Protein AF-F0RML6-F1 (afdb_monomer_lite)

pLDDT: mean 73.81, std 16.09, range [43.78, 98.12]

Organism: Deinococcus proteolyticus (strain ATCC 35074 / DSM 20540 / JCM 6276 / NBRC 101906 / NCIMB 13154 / VKM Ac-1939 / CCM 2703 / MRP) (NCBI:txid693977)

Secondary structure (DSSP, 8-state):
-------------------THHHHHHHHHHHHHT------HHHHHHHHHHHHHHHHHHHHHHHHHHHHHHHHHHHHHHHHHHHHHHHHHHHHHHHHHHHHHHHHT-HHHHHHHHHHTTPPPTTTS----------PPPPPPPPPPP--------SS---S-----------

Foldseek 3Di:
DDDDDDDDDDPPPPPPPPDPVVVVVVVVVVVVVPPPDDPDPVVVVVVVVVVVVVVVVVVVVVVVVVVVVVVVVVVVVVVVVVVVVVVVVVVVVVVVVVVVCCVCPPPVNVVVVCVVVVHDDPVPPDPPPPPPPDPDDPDPPDDDDPDPDDDDPDPDDDDPPDPDDDDDDDD

Radius of gyration: 54.85 Å; chains: 1; bounding box: 147×62×124 Å

Sequence (171 aa):
MTALPGQGQVAEEGRRVQSPAAQTMTATQAMMAAQPAARPRWADDVLWRRRALRLLGVWALLSVVLVGLRVSTAAIRPELRDAQTTQAELVKQRDALSLEVQSLGSANRISAWAEEAGMLRFADSLKRSAELSGVEAPTPPAPPPPLKLRWQWGPGPATPEDSSPEKLVSP

Structure (mmCIF, N/CA/C/O backbone):
data_AF-F0RML6-F1
#
_entry.id   AF-F0RML6-F1
#
loop_
_atom_site.group_PDB
_atom_site.id
_atom_site.type_symbol
_atom_site.label_atom_id
_atom_site.label_alt_id
_atom_site.label_comp_id
_atom_site.label_asym_id
_atom_site.label_entity_id
_atom_site.label_seq_id
_atom_site.pdbx_PDB_ins_code
_atom_site.Cartn_x
_atom_site.Cartn_y
_atom_site.Cartn_z
_atom_site.occupancy
_atom_site.B_iso_or_equiv
_atom_site.auth_seq_id
_atom_site.auth_comp_id
_atom_site.auth_asym_id
_atom_site.auth_atom_id
_atom_site.pdbx_PDB_model_num
ATOM 1 N N . MET A 1 1 ? 116.025 15.502 -48.846 1.00 43.78 1 MET A N 1
ATOM 2 C CA . MET A 1 1 ? 115.258 15.324 -50.097 1.00 43.78 1 MET A CA 1
ATOM 3 C C . MET A 1 1 ? 113.811 15.665 -49.760 1.00 43.78 1 MET A C 1
ATOM 5 O O . MET A 1 1 ? 113.081 14.790 -49.338 1.00 43.78 1 MET A O 1
ATOM 9 N N . THR A 1 2 ? 113.418 16.923 -49.567 1.00 46.38 2 THR A N 1
ATOM 10 C CA . THR A 1 2 ? 113.357 18.063 -50.504 1.00 46.38 2 THR A CA 1
ATOM 11 C C . THR A 1 2 ? 112.424 17.804 -51.688 1.00 46.38 2 THR A C 1
ATOM 13 O O . THR A 1 2 ? 112.872 17.289 -52.704 1.00 46.38 2 THR A O 1
ATOM 16 N N . ALA A 1 3 ? 111.157 18.206 -51.548 1.00 47.22 3 ALA A N 1
ATOM 17 C CA . ALA A 1 3 ? 110.321 18.747 -52.622 1.00 47.22 3 ALA A CA 1
ATOM 18 C C . ALA A 1 3 ? 109.172 19.577 -52.006 1.00 47.22 3 ALA A C 1
ATOM 20 O O . ALA A 1 3 ? 108.527 19.156 -51.050 1.00 47.22 3 ALA A O 1
ATOM 21 N N . LEU A 1 4 ? 109.019 20.790 -52.536 1.00 53.31 4 LEU A N 1
ATOM 22 C CA . LEU A 1 4 ? 108.129 21.903 -52.169 1.00 53.31 4 LEU A CA 1
ATOM 23 C C . LEU A 1 4 ? 106.784 21.817 -52.972 1.00 53.31 4 LEU A C 1
ATOM 25 O O . LEU A 1 4 ? 106.586 20.826 -53.671 1.00 53.31 4 LEU A O 1
ATOM 29 N N . PRO A 1 5 ? 105.837 22.780 -52.856 1.00 61.28 5 PRO A N 1
ATOM 30 C CA . PRO A 1 5 ? 104.399 22.548 -52.683 1.00 61.28 5 PRO A CA 1
ATOM 31 C C . PRO A 1 5 ? 103.542 22.771 -53.945 1.00 61.28 5 PRO A C 1
ATOM 33 O O . PRO A 1 5 ? 103.946 23.457 -54.882 1.00 61.28 5 PRO A O 1
ATOM 36 N N . GLY A 1 6 ? 102.310 22.248 -53.916 1.00 52.16 6 GLY A N 1
ATOM 37 C CA . GLY A 1 6 ? 101.269 22.450 -54.929 1.00 52.16 6 GLY A CA 1
ATOM 38 C C . GLY A 1 6 ? 100.056 23.191 -54.360 1.00 52.16 6 GLY A C 1
ATOM 39 O O . GLY A 1 6 ? 99.438 22.739 -53.403 1.00 52.16 6 GLY A O 1
ATOM 40 N N . GLN A 1 7 ? 99.764 24.343 -54.957 1.00 50.53 7 GLN A N 1
ATOM 41 C CA . GLN A 1 7 ? 98.671 25.274 -54.680 1.00 50.53 7 GLN A CA 1
ATOM 42 C C . GLN A 1 7 ? 97.253 24.664 -54.669 1.00 50.53 7 GLN A C 1
ATOM 44 O O . GLN A 1 7 ? 96.890 23.885 -55.541 1.00 50.53 7 GLN A O 1
ATOM 49 N N . GLY A 1 8 ? 96.440 25.151 -53.725 1.00 56.03 8 GLY A N 1
ATOM 50 C CA . GLY A 1 8 ? 95.184 25.872 -53.973 1.00 56.03 8 GLY A CA 1
ATOM 51 C C . GLY A 1 8 ? 94.138 25.261 -54.907 1.00 56.03 8 GLY A C 1
ATOM 52 O O . GLY A 1 8 ? 94.232 25.416 -56.118 1.00 56.03 8 GLY A O 1
ATOM 53 N N . GLN A 1 9 ? 93.030 24.782 -54.334 1.00 55.97 9 GLN A N 1
ATOM 54 C CA . GLN A 1 9 ? 91.721 24.978 -54.956 1.00 55.97 9 GLN A CA 1
ATOM 55 C C . GLN A 1 9 ? 90.685 25.434 -53.932 1.00 55.97 9 GLN A C 1
ATOM 57 O O . GLN A 1 9 ? 90.472 24.839 -52.878 1.00 55.97 9 GLN A O 1
ATOM 62 N N . VAL A 1 10 ? 90.110 26.571 -54.294 1.00 55.50 10 VAL A N 1
ATOM 63 C CA . VAL A 1 10 ? 89.060 27.330 -53.641 1.00 55.50 10 VAL A CA 1
ATOM 64 C C . VAL A 1 10 ? 87.777 26.505 -53.683 1.00 55.50 10 VAL A C 1
ATOM 66 O O . VAL A 1 10 ? 87.367 26.040 -54.743 1.00 55.50 10 VAL A O 1
ATOM 69 N N . ALA A 1 11 ? 87.157 26.320 -52.521 1.00 54.47 11 ALA A N 1
ATOM 70 C CA . ALA A 1 11 ? 85.822 25.759 -52.406 1.00 54.47 11 ALA A CA 1
ATOM 71 C C . ALA A 1 11 ? 84.818 26.751 -53.016 1.00 54.47 11 ALA A C 1
ATOM 73 O O . ALA A 1 11 ? 84.406 27.710 -52.366 1.00 54.47 11 ALA A O 1
ATOM 74 N N . GLU A 1 12 ? 84.461 26.551 -54.287 1.00 56.62 12 GLU A N 1
ATOM 75 C CA . GLU A 1 12 ? 83.338 27.251 -54.904 1.00 56.62 12 GLU A CA 1
ATOM 76 C C . GLU A 1 12 ? 82.023 26.696 -54.359 1.00 56.62 12 GLU A C 1
ATOM 78 O O . GLU A 1 12 ? 81.492 25.658 -54.760 1.00 56.62 12 GLU A O 1
ATOM 83 N N . GLU A 1 13 ? 81.503 27.453 -53.405 1.00 54.12 13 GLU A N 1
ATOM 84 C CA . GLU A 1 13 ? 80.161 27.394 -52.864 1.00 54.12 13 GLU A CA 1
ATOM 85 C C . GLU A 1 13 ? 79.148 27.805 -53.946 1.00 54.12 13 GLU A C 1
ATOM 87 O O . GLU A 1 13 ? 78.667 28.935 -54.026 1.00 54.12 13 GLU A O 1
ATOM 92 N N . GLY A 1 14 ? 78.829 26.854 -54.825 1.00 55.69 14 GLY A N 1
ATOM 93 C CA . GLY A 1 14 ? 77.777 26.961 -55.831 1.00 55.69 14 GLY A CA 1
ATOM 94 C C . GLY A 1 14 ? 76.389 26.926 -55.194 1.00 55.69 14 GLY A C 1
ATOM 95 O O . GLY A 1 14 ? 75.679 25.921 -55.269 1.00 55.69 14 GLY A O 1
ATOM 96 N N . ARG A 1 15 ? 75.997 28.044 -54.573 1.00 56.84 15 ARG A N 1
ATOM 97 C CA . ARG A 1 15 ? 74.636 28.383 -54.136 1.00 56.84 15 ARG A CA 1
ATOM 98 C C . ARG A 1 15 ? 73.688 28.288 -55.339 1.00 56.84 15 ARG A C 1
ATOM 100 O O . ARG A 1 15 ? 73.447 29.265 -56.043 1.00 56.84 15 ARG A O 1
ATOM 107 N N . ARG A 1 16 ? 73.142 27.093 -55.589 1.00 57.03 16 ARG A N 1
ATOM 108 C CA . ARG A 1 16 ? 72.041 26.897 -56.537 1.00 57.03 16 ARG A CA 1
ATOM 109 C C . ARG A 1 16 ? 70.844 27.685 -56.022 1.00 57.03 16 ARG A C 1
ATOM 111 O O . ARG A 1 16 ? 70.221 27.310 -55.031 1.00 57.03 16 ARG A O 1
ATOM 118 N N . VAL A 1 17 ? 70.550 28.789 -56.698 1.00 59.75 17 VAL A N 1
ATOM 119 C CA . VAL A 1 17 ? 69.314 29.553 -56.559 1.00 59.75 17 VAL A CA 1
ATOM 120 C C . VAL A 1 17 ? 68.165 28.598 -56.885 1.00 59.75 17 VAL A C 1
ATOM 122 O O . VAL A 1 17 ? 67.888 28.311 -58.046 1.00 59.75 17 VAL A O 1
ATOM 125 N N . GLN A 1 18 ? 67.545 28.031 -55.850 1.00 57.78 18 GLN A N 1
ATOM 126 C CA . GLN A 1 18 ? 66.312 27.271 -55.994 1.00 57.78 18 GLN A CA 1
ATOM 127 C C . GLN A 1 18 ? 65.231 28.250 -56.455 1.00 57.78 18 GLN A C 1
ATOM 129 O O . GLN A 1 18 ? 64.797 29.113 -55.695 1.00 57.78 18 GLN A O 1
ATOM 134 N N . SER A 1 19 ? 64.831 28.156 -57.722 1.00 56.47 19 SER A N 1
ATOM 135 C CA . SER A 1 19 ? 63.744 28.961 -58.270 1.00 56.47 19 SER A CA 1
ATOM 136 C C . SER A 1 19 ? 62.430 28.663 -57.525 1.00 56.47 19 SER A C 1
ATOM 138 O O . SER A 1 19 ? 61.999 27.507 -57.503 1.00 56.47 19 SER A O 1
ATOM 140 N N . PRO A 1 20 ? 61.733 29.675 -56.972 1.00 58.66 20 PRO A N 1
ATOM 141 C CA . PRO A 1 20 ? 60.481 29.483 -56.229 1.00 58.66 20 PRO A CA 1
ATOM 142 C C . PRO A 1 20 ? 59.304 29.005 -57.102 1.00 58.66 20 PRO A C 1
ATOM 144 O O . PRO A 1 20 ? 58.296 28.542 -56.577 1.00 58.66 20 PRO A O 1
ATOM 147 N N . ALA A 1 21 ? 59.426 29.054 -58.434 1.00 56.34 21 ALA A N 1
ATOM 148 C CA . ALA A 1 21 ? 58.374 28.636 -59.364 1.00 56.34 21 ALA A CA 1
ATOM 149 C C . ALA A 1 21 ? 58.183 27.107 -59.456 1.00 56.34 21 ALA A C 1
ATOM 151 O O . ALA A 1 21 ? 57.103 26.650 -59.817 1.00 56.34 21 ALA A O 1
ATOM 152 N N . ALA A 1 22 ? 59.196 26.303 -59.106 1.00 55.59 22 ALA A N 1
ATOM 153 C CA . ALA A 1 22 ? 59.087 24.840 -59.145 1.00 55.59 22 ALA A CA 1
ATOM 154 C C . ALA A 1 22 ? 58.447 24.242 -57.874 1.00 55.59 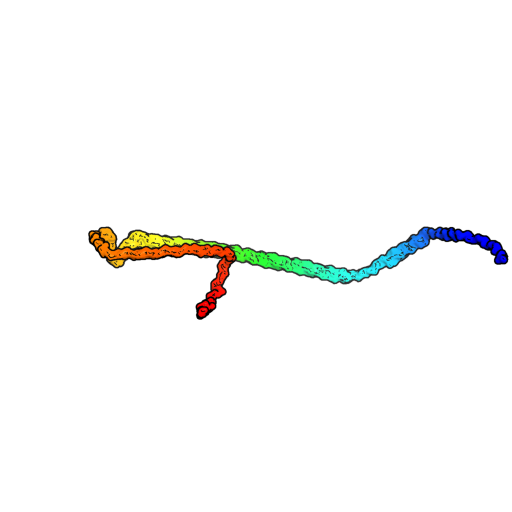22 ALA A C 1
ATOM 156 O O . ALA A 1 22 ? 58.001 23.097 -57.891 1.00 55.59 22 ALA A O 1
ATOM 157 N N . GLN A 1 23 ? 58.376 25.008 -56.778 1.00 56.91 23 GLN A N 1
ATOM 158 C CA . GLN A 1 23 ? 57.827 24.541 -55.496 1.00 56.91 23 GLN A CA 1
ATOM 159 C C . GLN A 1 23 ? 56.306 24.733 -55.385 1.00 56.91 23 GLN A C 1
ATOM 161 O O . GLN A 1 23 ? 55.636 23.994 -54.667 1.00 56.91 23 GLN A O 1
ATOM 166 N N . THR A 1 24 ? 55.720 25.680 -56.123 1.00 58.41 24 THR A N 1
ATOM 167 C CA . THR A 1 24 ? 54.265 25.912 -56.090 1.00 58.41 24 THR A CA 1
ATOM 168 C C . THR A 1 24 ? 53.483 24.833 -56.842 1.00 58.41 24 THR A C 1
ATOM 170 O O . THR A 1 24 ? 52.379 24.471 -56.428 1.00 58.41 24 THR A O 1
ATOM 173 N N . MET A 1 25 ? 54.056 24.249 -57.901 1.00 60.03 25 MET A N 1
ATOM 174 C CA . MET A 1 25 ? 53.405 23.157 -58.632 1.00 60.03 25 MET A CA 1
ATOM 175 C C . MET A 1 25 ? 53.387 21.845 -57.841 1.00 60.03 25 MET A C 1
ATOM 177 O O . MET A 1 25 ? 52.357 21.175 -57.813 1.00 60.03 25 MET A O 1
ATOM 181 N N . THR A 1 26 ? 54.458 21.507 -57.120 1.00 62.53 26 THR A N 1
ATOM 182 C CA . THR A 1 26 ? 54.502 20.286 -56.296 1.00 62.53 26 THR A CA 1
ATOM 183 C C . THR A 1 26 ? 53.632 20.388 -55.045 1.00 62.53 26 THR A C 1
ATOM 185 O O . THR A 1 26 ? 52.998 19.401 -54.682 1.00 62.53 26 THR A O 1
ATOM 188 N N . ALA A 1 27 ? 53.510 21.569 -54.428 1.00 62.69 27 ALA A N 1
ATOM 189 C CA . ALA A 1 27 ? 52.603 21.776 -53.295 1.00 62.69 27 ALA A CA 1
ATOM 190 C C . ALA A 1 27 ? 51.125 21.628 -53.701 1.00 62.69 27 ALA A C 1
ATOM 192 O O . ALA A 1 27 ? 50.347 20.972 -53.009 1.00 62.69 27 ALA A O 1
ATOM 193 N N . THR A 1 28 ? 50.749 22.165 -54.865 1.00 63.16 28 THR A N 1
ATOM 194 C CA . THR A 1 28 ? 49.381 22.033 -55.393 1.00 63.16 28 THR A CA 1
ATOM 195 C C . THR A 1 28 ? 49.086 20.587 -55.808 1.00 63.16 28 THR A C 1
ATOM 197 O O . THR A 1 28 ? 48.006 20.062 -55.538 1.00 63.16 28 THR A O 1
ATOM 200 N N . GLN A 1 29 ? 50.071 19.897 -56.390 1.00 67.25 29 GLN A N 1
ATOM 201 C CA . GLN A 1 29 ? 49.947 18.497 -56.796 1.00 67.25 29 GLN A CA 1
ATOM 202 C C . GLN A 1 29 ? 49.896 17.536 -55.596 1.00 67.25 29 GLN A C 1
ATOM 204 O O . GLN A 1 29 ? 49.109 16.591 -55.607 1.00 67.25 29 GLN A O 1
ATOM 209 N N . ALA A 1 30 ? 50.650 17.806 -54.526 1.00 62.44 30 ALA A N 1
ATOM 210 C CA . ALA A 1 30 ? 50.564 17.062 -53.269 1.00 62.44 30 ALA A CA 1
ATOM 211 C C . ALA A 1 30 ? 49.219 17.290 -52.555 1.00 62.44 30 ALA A C 1
ATOM 213 O O . ALA A 1 30 ? 48.657 16.355 -51.987 1.00 62.44 30 ALA A O 1
ATOM 214 N N . MET A 1 31 ? 48.657 18.501 -52.639 1.00 62.47 31 MET A N 1
ATOM 215 C CA . MET A 1 31 ? 47.342 18.821 -52.075 1.00 62.47 31 MET A CA 1
ATOM 216 C C . MET A 1 31 ? 46.186 18.162 -52.852 1.00 62.47 31 MET A C 1
ATOM 218 O O . MET A 1 31 ? 45.205 17.754 -52.234 1.00 62.47 31 MET A O 1
ATOM 222 N N . MET A 1 32 ? 46.308 17.976 -54.174 1.00 61.09 32 MET A N 1
ATOM 223 C CA . MET A 1 32 ? 45.350 17.175 -54.958 1.00 61.09 32 MET A CA 1
ATOM 224 C C . MET A 1 32 ? 45.527 15.661 -54.758 1.00 61.09 32 MET A C 1
ATOM 226 O O . MET A 1 32 ? 44.543 14.928 -54.779 1.00 61.09 32 MET A O 1
ATOM 230 N N . ALA A 1 33 ? 46.752 15.178 -54.525 1.00 64.81 33 ALA A N 1
ATOM 231 C CA . ALA A 1 33 ? 47.012 13.762 -54.241 1.00 64.81 33 ALA A CA 1
ATOM 232 C C . ALA A 1 33 ? 46.568 13.336 -52.827 1.00 64.81 33 ALA A C 1
ATOM 234 O O . ALA A 1 33 ? 46.304 12.159 -52.592 1.00 64.81 33 ALA A O 1
ATOM 235 N N . ALA A 1 34 ? 46.433 14.284 -51.896 1.00 61.34 34 ALA A N 1
ATOM 236 C CA . ALA A 1 34 ? 45.920 14.063 -50.545 1.00 61.34 34 ALA A CA 1
ATOM 237 C C . ALA A 1 34 ? 44.385 14.165 -50.458 1.00 61.34 34 ALA A C 1
ATOM 239 O O . ALA A 1 34 ? 43.841 14.511 -49.408 1.00 61.34 34 ALA A O 1
ATOM 240 N N . GLN A 1 35 ? 43.667 13.881 -51.548 1.00 69.25 35 GLN A N 1
ATOM 241 C CA . GLN A 1 35 ? 42.213 13.795 -51.506 1.00 69.25 35 GLN A CA 1
ATOM 242 C C . GLN A 1 35 ? 41.842 12.535 -50.704 1.00 69.25 35 GLN A C 1
ATOM 244 O O . GLN A 1 35 ? 42.148 11.425 -51.148 1.00 69.25 35 GLN A O 1
ATOM 249 N N . PRO A 1 36 ? 41.251 12.666 -49.499 1.00 67.69 36 PRO A N 1
ATOM 250 C CA . PRO A 1 36 ? 40.963 11.512 -48.663 1.00 67.69 36 PRO A CA 1
ATOM 251 C C . PRO A 1 36 ? 40.024 10.596 -49.439 1.00 67.69 36 PRO A C 1
ATOM 253 O O . PRO A 1 36 ? 38.957 11.035 -49.873 1.00 67.69 36 PRO A O 1
ATOM 256 N N . ALA A 1 37 ? 40.444 9.343 -49.641 1.00 73.12 37 ALA A N 1
ATOM 257 C CA . ALA A 1 37 ? 39.649 8.325 -50.311 1.00 73.12 37 ALA A CA 1
ATOM 258 C C . ALA A 1 37 ? 38.220 8.373 -49.755 1.00 73.12 37 ALA A C 1
ATOM 260 O O . ALA A 1 37 ? 38.011 8.190 -48.551 1.00 73.12 37 ALA A O 1
ATOM 261 N N . ALA A 1 38 ? 37.262 8.726 -50.617 1.00 70.69 38 ALA A N 1
ATOM 262 C CA . ALA A 1 38 ? 35.888 8.978 -50.221 1.00 70.69 38 ALA A CA 1
ATOM 263 C C . ALA A 1 38 ? 35.362 7.752 -49.472 1.00 70.69 38 ALA A C 1
ATOM 265 O O . ALA A 1 38 ? 35.258 6.663 -50.043 1.00 70.69 38 ALA A O 1
ATOM 266 N N . ARG A 1 39 ? 35.077 7.912 -48.174 1.00 74.12 39 ARG A N 1
ATOM 267 C CA . ARG A 1 39 ? 34.517 6.815 -47.389 1.00 74.12 39 ARG A CA 1
ATOM 268 C C . ARG A 1 39 ? 33.199 6.383 -48.033 1.00 74.12 39 ARG A C 1
ATOM 270 O O . ARG A 1 39 ? 32.413 7.238 -48.451 1.00 74.12 39 ARG A O 1
ATOM 277 N N . PRO A 1 40 ? 32.946 5.071 -48.128 1.00 74.44 40 PRO A N 1
ATOM 278 C CA . PRO A 1 40 ? 31.683 4.587 -48.646 1.00 74.44 40 PRO A CA 1
ATOM 279 C C . PRO A 1 40 ? 30.536 5.117 -47.781 1.00 74.44 40 PRO A C 1
ATOM 281 O O . PRO A 1 40 ? 30.474 4.818 -46.591 1.00 74.44 40 PRO A O 1
ATOM 284 N N . ARG A 1 41 ? 29.609 5.868 -48.387 1.00 73.88 41 ARG A N 1
ATOM 285 C CA . ARG A 1 41 ? 28.458 6.485 -47.695 1.00 73.88 41 ARG A CA 1
ATOM 286 C C . ARG A 1 41 ? 27.614 5.474 -46.898 1.00 73.88 41 ARG A C 1
ATOM 288 O O . ARG A 1 41 ? 27.025 5.828 -45.887 1.00 73.88 41 ARG A O 1
ATOM 295 N N . TRP A 1 42 ? 27.615 4.201 -47.304 1.00 70.19 42 TRP A N 1
ATOM 296 C CA . TRP A 1 42 ? 26.898 3.120 -46.618 1.00 70.19 42 TRP A CA 1
ATOM 297 C C . TRP A 1 42 ? 27.519 2.708 -45.272 1.00 70.19 42 TRP A C 1
ATOM 299 O O . TRP A 1 42 ? 26.824 2.149 -44.423 1.00 70.19 42 TRP A O 1
ATOM 309 N N . ALA A 1 43 ? 28.810 2.975 -45.040 1.00 72.56 43 ALA A N 1
ATOM 310 C CA . ALA A 1 43 ? 29.444 2.702 -43.748 1.00 72.56 43 ALA A CA 1
ATOM 311 C C . ALA A 1 43 ? 28.911 3.645 -42.655 1.00 72.56 43 ALA A C 1
ATOM 313 O O . ALA A 1 43 ? 28.764 3.239 -41.499 1.00 72.56 43 ALA A O 1
ATOM 314 N N . ASP A 1 44 ? 28.544 4.871 -43.037 1.00 80.62 44 ASP A N 1
ATOM 315 C CA . ASP A 1 44 ? 27.911 5.833 -42.140 1.00 80.62 44 ASP A CA 1
ATOM 316 C C . ASP A 1 44 ? 26.477 5.393 -41.795 1.00 80.62 44 ASP A C 1
ATOM 318 O O . ASP A 1 44 ? 26.083 5.452 -40.628 1.00 80.62 44 ASP A O 1
ATOM 322 N N . ASP A 1 45 ? 25.727 4.840 -42.755 1.00 83.44 45 ASP A N 1
ATOM 323 C CA . ASP A 1 45 ? 24.350 4.368 -42.540 1.00 83.44 45 ASP A CA 1
ATOM 324 C C . ASP A 1 45 ? 24.249 3.295 -41.448 1.00 83.44 45 ASP A C 1
ATOM 326 O O . ASP A 1 45 ? 23.335 3.324 -40.620 1.00 83.44 45 ASP A O 1
ATOM 330 N N . VAL A 1 46 ? 25.192 2.347 -41.402 1.00 85.00 46 VAL A N 1
ATOM 331 C CA . VAL A 1 46 ? 25.198 1.279 -40.386 1.00 85.00 46 VAL A CA 1
ATOM 332 C C . VAL A 1 46 ? 25.435 1.856 -38.986 1.00 85.00 46 VAL A C 1
ATOM 334 O O . VAL A 1 46 ? 24.763 1.461 -38.026 1.00 85.00 46 VAL A O 1
ATOM 337 N N . LEU A 1 47 ? 26.350 2.820 -38.854 1.00 87.12 47 LEU A N 1
ATOM 338 C CA . LEU A 1 47 ? 26.642 3.487 -37.583 1.00 87.12 47 LEU A CA 1
ATOM 339 C C . LEU A 1 47 ? 25.461 4.345 -37.111 1.00 87.12 47 LEU A C 1
ATOM 341 O O . LEU A 1 47 ? 25.092 4.284 -35.932 1.00 87.12 47 LEU A O 1
ATOM 345 N N . TRP A 1 48 ? 24.827 5.081 -38.025 1.00 91.19 48 TRP A N 1
ATOM 346 C CA . TRP A 1 48 ? 23.637 5.883 -37.743 1.00 91.19 48 TRP A CA 1
ATOM 347 C C . TRP A 1 48 ? 22.447 5.021 -37.334 1.00 91.19 48 TRP A C 1
ATOM 349 O O . TRP A 1 48 ? 21.822 5.298 -36.309 1.00 91.19 48 TRP A O 1
ATOM 359 N N . ARG A 1 49 ? 22.184 3.921 -38.049 1.00 91.12 49 ARG A N 1
ATOM 360 C CA . ARG A 1 49 ? 21.126 2.959 -37.696 1.00 91.12 49 ARG A CA 1
ATOM 361 C C . ARG A 1 49 ? 21.359 2.343 -36.324 1.00 91.12 49 ARG A C 1
ATOM 363 O O . ARG A 1 49 ? 20.444 2.303 -35.505 1.00 91.12 49 ARG A O 1
ATOM 370 N N . ARG A 1 50 ? 22.591 1.918 -36.022 1.00 93.38 50 ARG A N 1
ATOM 371 C CA . ARG A 1 50 ? 22.932 1.356 -34.706 1.00 93.38 50 ARG A CA 1
ATOM 372 C C . ARG A 1 50 ? 22.722 2.372 -33.584 1.00 93.38 50 ARG A C 1
ATOM 374 O O . ARG A 1 50 ? 22.225 2.012 -32.517 1.00 93.38 50 ARG A O 1
ATOM 381 N N . ARG A 1 51 ? 23.095 3.635 -33.806 1.00 92.88 51 ARG A N 1
ATOM 382 C CA . ARG A 1 51 ? 22.903 4.713 -32.827 1.00 92.88 51 ARG A CA 1
ATOM 383 C C . ARG A 1 51 ? 21.423 5.046 -32.639 1.00 92.88 51 ARG A C 1
ATOM 385 O O . ARG A 1 51 ? 20.992 5.183 -31.498 1.00 92.88 51 ARG A O 1
ATOM 392 N N . ALA A 1 52 ? 20.651 5.092 -33.723 1.00 94.75 52 ALA A N 1
ATOM 393 C CA . ALA A 1 52 ? 19.209 5.309 -33.688 1.00 94.75 52 ALA A CA 1
ATOM 394 C C . ALA A 1 52 ? 18.486 4.201 -32.909 1.00 94.75 52 ALA A C 1
ATOM 396 O O . ALA A 1 52 ? 17.715 4.504 -32.006 1.00 94.75 52 ALA A O 1
ATOM 397 N N . LEU A 1 53 ? 18.800 2.927 -33.174 1.00 96.56 53 LEU A N 1
ATOM 398 C CA . LEU A 1 53 ? 18.212 1.795 -32.448 1.00 96.56 53 LEU A CA 1
ATOM 399 C C . LEU A 1 53 ? 18.553 1.818 -30.955 1.00 96.56 53 LEU A C 1
ATOM 401 O O . LEU A 1 53 ? 17.692 1.539 -30.126 1.00 96.56 53 LEU A O 1
ATOM 405 N N . ARG A 1 54 ? 19.789 2.190 -30.594 1.00 95.62 54 ARG A N 1
ATOM 406 C CA . ARG A 1 54 ? 20.178 2.358 -29.185 1.00 95.62 54 ARG A CA 1
ATOM 407 C C . ARG A 1 54 ? 19.369 3.456 -28.503 1.00 95.62 54 ARG A C 1
ATOM 409 O O . ARG A 1 54 ? 18.849 3.226 -27.420 1.00 95.62 54 ARG A O 1
ATOM 416 N N . LEU A 1 55 ? 19.253 4.625 -29.131 1.00 97.12 55 LEU A N 1
ATOM 417 C CA . LEU A 1 55 ? 18.478 5.738 -28.579 1.00 97.12 55 LEU A CA 1
ATOM 418 C C . LEU A 1 55 ? 16.995 5.377 -28.462 1.00 97.12 55 LEU A C 1
ATOM 420 O O . LEU A 1 55 ? 16.394 5.644 -27.428 1.00 97.12 55 LEU A O 1
ATOM 424 N N . LEU A 1 56 ? 16.429 4.714 -29.472 1.00 97.81 56 LEU A N 1
ATOM 425 C CA . LEU A 1 56 ? 15.046 4.245 -29.448 1.00 97.81 56 LEU A CA 1
ATOM 426 C C . LEU A 1 56 ? 14.816 3.230 -28.323 1.00 97.81 56 LEU A C 1
ATOM 428 O O . LEU A 1 56 ? 13.840 3.348 -27.592 1.00 97.81 56 LEU A O 1
ATOM 432 N N . GLY A 1 57 ? 15.730 2.273 -28.144 1.00 98.12 57 GLY A N 1
ATOM 433 C CA . GLY A 1 57 ? 15.662 1.300 -27.054 1.00 98.12 57 GLY A CA 1
ATOM 434 C C . GLY A 1 57 ? 15.736 1.958 -25.676 1.00 98.12 57 GLY A C 1
ATOM 435 O O . GLY A 1 57 ? 14.959 1.608 -24.794 1.00 98.12 57 GLY A O 1
ATOM 436 N N . VAL A 1 58 ? 16.611 2.955 -25.503 1.00 97.69 58 VAL A N 1
ATOM 437 C CA . VAL A 1 58 ? 16.698 3.738 -24.258 1.00 97.69 58 VAL A CA 1
ATOM 438 C C . VAL A 1 58 ? 15.397 4.489 -23.994 1.00 97.69 58 VAL A C 1
ATOM 440 O O . VAL A 1 58 ? 14.885 4.432 -22.880 1.00 97.69 58 VAL A O 1
ATOM 443 N N . TRP A 1 59 ? 14.832 5.152 -25.003 1.00 97.75 59 TRP A N 1
ATOM 444 C CA . TRP A 1 59 ? 13.557 5.855 -24.864 1.00 97.75 59 TRP A CA 1
ATOM 445 C C . TRP A 1 59 ? 12.403 4.907 -24.553 1.00 97.75 59 TRP A C 1
ATOM 447 O O . TRP A 1 59 ? 11.625 5.188 -23.648 1.00 97.75 59 TRP A O 1
ATOM 457 N N . ALA A 1 60 ? 12.324 3.765 -25.237 1.00 97.69 60 ALA A N 1
ATOM 458 C CA . ALA A 1 60 ? 11.313 2.750 -24.966 1.00 97.69 60 ALA A CA 1
ATOM 459 C C . ALA A 1 60 ? 11.425 2.222 -23.530 1.00 97.69 60 ALA A C 1
ATOM 461 O O . ALA A 1 60 ? 10.424 2.150 -22.820 1.00 97.69 60 ALA A O 1
ATOM 462 N N . LEU A 1 61 ? 12.643 1.924 -23.070 1.00 98.12 61 LEU A N 1
ATOM 463 C CA . LEU A 1 61 ? 12.890 1.486 -21.700 1.00 98.12 61 LEU A CA 1
ATOM 464 C C . LEU A 1 61 ? 12.496 2.569 -20.687 1.00 98.12 61 LEU A C 1
ATOM 466 O O . LEU A 1 61 ? 11.806 2.271 -19.716 1.00 98.12 61 LEU A O 1
ATOM 470 N N . LEU A 1 62 ? 12.854 3.830 -20.941 1.00 98.06 62 LEU A N 1
ATOM 471 C CA . LEU A 1 62 ? 12.468 4.962 -20.097 1.00 98.06 62 LEU A CA 1
ATOM 472 C C . LEU A 1 62 ? 10.941 5.106 -20.013 1.00 98.06 62 LEU A C 1
ATOM 474 O O . LEU A 1 62 ? 10.397 5.302 -18.927 1.00 98.06 62 LEU A O 1
ATOM 478 N N . SER A 1 63 ? 10.240 4.968 -21.140 1.00 96.81 63 SER A N 1
ATOM 479 C CA . SER A 1 63 ? 8.777 5.005 -21.184 1.00 96.81 63 SER A CA 1
ATOM 480 C C . SER A 1 63 ? 8.152 3.861 -20.386 1.00 96.81 63 SER A C 1
ATOM 482 O O . SER A 1 63 ? 7.223 4.106 -19.620 1.00 96.81 63 SER A O 1
ATOM 484 N N . VAL A 1 64 ? 8.672 2.636 -20.505 1.00 97.12 64 VAL A N 1
ATOM 485 C CA . VAL A 1 64 ? 8.183 1.477 -19.737 1.00 97.12 64 VAL A CA 1
ATOM 486 C C . VAL A 1 64 ? 8.383 1.688 -18.238 1.00 97.12 64 VAL A C 1
ATOM 488 O O . VAL A 1 64 ? 7.450 1.469 -17.468 1.00 97.12 64 VAL A O 1
ATOM 491 N N . VAL A 1 65 ? 9.554 2.174 -17.818 1.00 97.12 65 VAL A N 1
ATOM 492 C CA . VAL A 1 65 ? 9.830 2.497 -16.408 1.00 97.12 65 VAL A CA 1
ATOM 493 C C . VAL A 1 65 ? 8.867 3.567 -15.896 1.00 97.12 65 VAL A C 1
ATOM 495 O O . VAL A 1 65 ? 8.296 3.416 -14.818 1.00 97.12 65 VAL A O 1
ATOM 498 N N . LEU A 1 66 ? 8.638 4.627 -16.674 1.00 96.56 66 LEU A N 1
ATOM 499 C CA . LEU A 1 66 ? 7.756 5.722 -16.278 1.00 96.56 66 LEU A CA 1
ATOM 500 C C . LEU A 1 66 ? 6.296 5.269 -16.141 1.00 96.56 66 LEU A C 1
ATOM 502 O O . LEU A 1 66 ? 5.617 5.640 -15.184 1.00 96.56 66 LEU A O 1
ATOM 506 N N . VAL A 1 67 ? 5.814 4.449 -17.077 1.00 94.50 67 VAL A N 1
ATOM 507 C CA . VAL A 1 67 ? 4.464 3.875 -17.017 1.00 94.50 67 VAL A CA 1
ATOM 508 C C . VAL A 1 67 ? 4.350 2.891 -15.856 1.00 94.50 67 VAL A C 1
ATOM 510 O O . VAL A 1 67 ? 3.387 2.973 -15.099 1.00 94.50 67 VAL A O 1
ATOM 513 N N . GLY A 1 68 ? 5.342 2.021 -15.657 1.00 91.75 68 GLY A N 1
ATOM 514 C CA . GLY A 1 68 ? 5.379 1.084 -14.533 1.00 91.75 68 GLY A CA 1
ATOM 515 C C . GLY A 1 68 ? 5.319 1.798 -13.183 1.00 91.75 68 GLY A C 1
ATOM 516 O O . GLY A 1 68 ? 4.507 1.439 -12.333 1.00 91.75 68 GLY A O 1
ATOM 517 N N . LEU A 1 69 ? 6.091 2.876 -13.022 1.00 91.56 69 LEU A N 1
ATOM 518 C CA . LEU A 1 69 ? 6.063 3.712 -11.821 1.00 91.56 69 LEU A CA 1
ATOM 519 C C . LEU A 1 69 ? 4.711 4.416 -11.634 1.00 91.56 69 LEU A C 1
ATOM 521 O O . LEU A 1 69 ? 4.221 4.578 -10.516 1.00 91.56 69 LEU A O 1
ATOM 525 N N . ARG A 1 70 ? 4.072 4.838 -12.727 1.00 89.25 70 ARG A N 1
ATOM 526 C CA . ARG A 1 70 ? 2.749 5.464 -12.665 1.00 89.25 70 ARG A CA 1
ATOM 527 C C . ARG A 1 70 ? 1.656 4.476 -12.268 1.00 89.25 70 ARG A C 1
ATOM 529 O O . ARG A 1 70 ? 0.755 4.841 -11.520 1.00 89.25 70 ARG A O 1
ATOM 536 N N . VAL A 1 71 ? 1.734 3.237 -12.744 1.00 86.81 71 VAL A N 1
ATOM 537 C CA . VAL A 1 71 ? 0.790 2.177 -12.368 1.00 86.81 71 VAL A CA 1
ATOM 538 C C . VAL A 1 71 ? 1.001 1.760 -10.913 1.00 86.81 71 VAL A C 1
ATOM 540 O O . VAL A 1 71 ? 0.025 1.662 -10.173 1.00 86.81 71 VAL A O 1
ATOM 543 N N . SER A 1 72 ? 2.250 1.599 -10.463 1.00 80.00 72 SER A N 1
ATOM 544 C CA . SER A 1 72 ? 2.528 1.243 -9.065 1.00 80.00 72 SER A CA 1
ATOM 545 C C . SER A 1 72 ? 2.058 2.326 -8.092 1.00 80.00 72 SER A C 1
ATOM 547 O O . SER A 1 72 ? 1.446 2.024 -7.073 1.00 80.00 72 SER A O 1
ATOM 549 N N . THR A 1 73 ? 2.248 3.601 -8.434 1.00 79.62 73 THR A N 1
ATOM 550 C CA . THR A 1 73 ? 1.766 4.720 -7.608 1.00 79.62 73 THR A CA 1
ATOM 551 C C . THR A 1 73 ? 0.249 4.913 -7.657 1.00 79.62 73 THR A C 1
ATOM 553 O O . THR A 1 73 ? -0.328 5.425 -6.696 1.00 79.62 73 THR A O 1
ATOM 556 N N . ALA A 1 74 ? -0.426 4.474 -8.725 1.00 75.50 74 ALA A N 1
ATOM 557 C CA . ALA A 1 74 ? -1.885 4.500 -8.799 1.00 75.50 74 ALA A CA 1
ATOM 558 C C . ALA A 1 74 ? -2.540 3.549 -7.781 1.00 75.50 74 ALA A C 1
ATOM 560 O O . ALA A 1 74 ? -3.602 3.884 -7.258 1.00 75.50 74 ALA A O 1
ATOM 561 N N . ALA A 1 75 ? -1.894 2.421 -7.460 1.00 73.38 75 ALA A N 1
ATOM 562 C CA . ALA A 1 75 ? -2.386 1.428 -6.498 1.00 73.38 75 ALA A CA 1
ATOM 563 C C . ALA A 1 75 ? -2.283 1.879 -5.027 1.00 73.38 75 ALA A C 1
ATOM 565 O O . ALA A 1 75 ? -3.055 1.429 -4.189 1.00 73.38 75 ALA A O 1
ATOM 566 N N . ILE A 1 76 ? -1.404 2.834 -4.719 1.00 72.00 76 ILE A N 1
ATOM 567 C CA . ILE A 1 76 ? -1.187 3.316 -3.344 1.00 72.00 76 ILE A CA 1
ATOM 568 C C . ILE A 1 76 ? -2.413 4.083 -2.817 1.00 72.00 76 ILE A C 1
ATOM 570 O O . ILE A 1 76 ? -2.798 3.964 -1.658 1.00 72.00 76 ILE A O 1
ATOM 574 N N . ARG A 1 77 ? -3.067 4.883 -3.668 1.00 75.44 77 ARG A N 1
ATOM 575 C CA . ARG A 1 77 ? -4.233 5.692 -3.265 1.00 75.44 77 ARG A CA 1
ATOM 576 C C . ARG A 1 77 ? -5.455 4.876 -2.813 1.00 75.44 77 ARG A C 1
ATOM 578 O O . ARG A 1 77 ? -6.039 5.275 -1.804 1.00 75.44 77 ARG A O 1
ATOM 585 N N . PRO A 1 78 ? -5.900 3.822 -3.525 1.00 79.50 78 PRO A N 1
ATOM 586 C CA . PRO A 1 78 ? -7.006 2.996 -3.052 1.00 79.50 78 PRO A CA 1
ATOM 587 C C . PRO A 1 78 ? -6.642 2.237 -1.775 1.00 79.50 78 PRO A C 1
ATOM 589 O O . PRO A 1 78 ? -7.443 2.247 -0.854 1.00 79.50 78 PRO A O 1
ATOM 592 N N . GLU A 1 79 ? -5.420 1.714 -1.649 1.00 78.69 79 GLU A N 1
ATOM 593 C CA . GLU A 1 79 ? -4.984 0.992 -0.443 1.00 78.69 79 GLU A CA 1
ATOM 594 C C . GLU A 1 79 ? -5.028 1.877 0.817 1.00 78.69 79 GLU A C 1
ATOM 596 O O . GLU A 1 79 ? -5.529 1.470 1.864 1.00 78.69 79 GLU A O 1
ATOM 601 N N . LEU A 1 80 ? -4.602 3.140 0.702 1.00 79.69 80 LEU A N 1
ATOM 602 C CA . LEU A 1 80 ? -4.742 4.132 1.775 1.00 79.69 80 LEU A CA 1
ATOM 603 C C . LEU A 1 80 ? -6.203 4.433 2.123 1.00 79.69 80 LEU A C 1
ATOM 605 O O . LEU A 1 80 ? -6.515 4.669 3.289 1.00 79.69 80 LEU A O 1
ATOM 609 N N . ARG A 1 81 ? -7.100 4.458 1.131 1.00 85.81 81 ARG A N 1
ATOM 610 C CA . ARG A 1 81 ? -8.532 4.644 1.388 1.00 85.81 81 ARG A CA 1
ATOM 611 C C . ARG A 1 81 ? -9.123 3.433 2.089 1.00 85.81 81 ARG A C 1
ATOM 613 O O . ARG A 1 81 ? -9.817 3.619 3.081 1.00 85.81 81 ARG A O 1
ATOM 620 N N . ASP A 1 82 ? -8.800 2.232 1.633 1.00 88.69 82 ASP A N 1
ATOM 621 C CA . ASP A 1 82 ? -9.270 0.995 2.246 1.00 88.69 82 ASP A CA 1
ATOM 622 C C . ASP A 1 82 ? -8.793 0.915 3.702 1.00 88.69 82 ASP A C 1
ATOM 624 O O . ASP A 1 82 ? -9.610 0.737 4.605 1.00 88.69 82 ASP A O 1
ATOM 628 N N . ALA A 1 83 ? -7.516 1.204 3.970 1.00 87.06 83 ALA A N 1
ATOM 629 C CA . ALA A 1 83 ? -6.978 1.280 5.329 1.00 87.06 83 ALA A CA 1
ATOM 630 C C . ALA A 1 83 ? -7.686 2.330 6.212 1.00 87.06 83 ALA A C 1
ATOM 632 O O . ALA A 1 83 ? -7.942 2.091 7.391 1.00 87.06 83 ALA A O 1
ATOM 633 N N . GLN A 1 84 ? -8.051 3.492 5.660 1.00 90.25 84 GLN A N 1
ATOM 634 C CA . GLN A 1 84 ? -8.823 4.497 6.401 1.00 90.25 84 GLN A CA 1
ATOM 635 C C . GLN A 1 84 ? -10.249 4.023 6.697 1.00 90.25 84 GLN A C 1
ATOM 637 O O . GLN A 1 84 ? -10.765 4.271 7.788 1.00 90.25 84 GLN A O 1
ATOM 642 N N . THR A 1 85 ? -10.892 3.333 5.752 1.00 93.00 85 THR A N 1
ATOM 643 C CA . THR A 1 85 ? -12.242 2.797 5.964 1.00 93.00 85 THR A CA 1
ATOM 644 C C . THR A 1 85 ? -12.262 1.705 7.026 1.00 93.00 85 THR A C 1
ATOM 646 O O . THR A 1 85 ? -13.136 1.726 7.892 1.00 93.00 85 THR A O 1
ATOM 649 N N . THR A 1 86 ? -11.271 0.809 7.031 1.00 90.69 86 THR A N 1
ATOM 650 C CA . THR A 1 86 ? -11.166 -0.239 8.053 1.00 90.69 86 THR A CA 1
ATOM 651 C C . THR A 1 86 ? -10.880 0.355 9.425 1.00 90.69 86 THR A C 1
ATOM 653 O O . THR A 1 86 ? -11.509 -0.038 10.405 1.00 90.69 86 THR A O 1
ATOM 656 N N . GLN A 1 87 ? -10.008 1.362 9.509 1.00 93.25 87 GLN A N 1
ATOM 657 C CA . GLN A 1 87 ? -9.755 2.067 10.761 1.00 93.25 87 GLN A CA 1
ATOM 658 C C . GLN A 1 87 ? -11.021 2.749 11.299 1.00 93.25 87 GLN A C 1
ATOM 660 O O . GLN A 1 87 ? -11.317 2.637 12.488 1.00 93.25 87 GLN A O 1
ATOM 665 N N . ALA A 1 88 ? -11.782 3.435 10.443 1.00 93.44 88 ALA A N 1
ATOM 666 C CA . ALA A 1 88 ? -13.028 4.079 10.847 1.00 93.44 88 ALA A CA 1
ATOM 667 C C . ALA A 1 88 ? -14.061 3.061 11.359 1.00 93.44 88 ALA A C 1
ATOM 669 O O . ALA A 1 88 ? -14.754 3.328 12.340 1.00 93.44 88 ALA A O 1
ATOM 670 N N . GLU A 1 89 ? -14.140 1.890 10.730 1.00 95.31 89 GLU A N 1
ATOM 671 C CA . GLU A 1 89 ? -15.041 0.819 11.149 1.00 95.31 89 GLU A CA 1
ATOM 672 C C . GLU A 1 89 ? -14.638 0.222 12.505 1.00 95.31 89 GLU A C 1
ATOM 674 O O . GLU A 1 89 ? -15.472 0.092 13.400 1.00 95.31 89 GLU A O 1
ATOM 679 N N . LEU A 1 90 ? -13.345 -0.040 12.714 1.00 94.88 90 LEU A N 1
ATOM 680 C CA . LEU A 1 90 ? -12.831 -0.522 13.999 1.00 94.88 90 LEU A CA 1
ATOM 681 C C . LEU A 1 90 ? -13.072 0.479 15.135 1.00 94.88 90 LEU A C 1
ATOM 683 O O . LEU A 1 90 ? -13.405 0.081 16.250 1.00 94.88 90 LEU A O 1
ATOM 687 N N . VAL A 1 91 ? -12.943 1.781 14.863 1.00 95.38 91 VAL A N 1
ATOM 688 C CA . VAL A 1 91 ? -13.252 2.828 15.848 1.00 95.38 91 VAL A CA 1
ATOM 689 C C . VAL A 1 91 ? -14.732 2.804 16.223 1.00 95.38 91 VAL A C 1
ATOM 691 O O . VAL A 1 91 ? -15.047 2.830 17.411 1.00 95.38 91 VAL A O 1
ATOM 694 N N . LYS A 1 92 ? -15.641 2.671 15.250 1.00 94.50 92 LYS A N 1
ATOM 695 C CA . LYS A 1 92 ? -17.078 2.545 15.539 1.00 94.50 92 LYS A CA 1
ATOM 696 C C . LYS A 1 92 ? -17.388 1.319 16.389 1.00 94.50 92 LYS A C 1
ATOM 698 O O . LYS A 1 92 ? -18.155 1.425 17.340 1.00 94.50 92 LYS A O 1
ATOM 703 N N . GLN A 1 93 ? -16.788 0.173 16.071 1.00 93.81 93 GLN A N 1
ATOM 704 C CA . GLN A 1 93 ? -16.979 -1.060 16.839 1.00 93.81 93 GLN A CA 1
ATOM 705 C C . GLN A 1 93 ? -16.470 -0.910 18.273 1.00 93.81 93 GLN A C 1
ATOM 707 O O . GLN A 1 93 ? -17.169 -1.273 19.216 1.00 93.81 93 GLN A O 1
ATOM 712 N N . ARG A 1 94 ? -15.286 -0.311 18.450 1.00 95.25 94 ARG A N 1
ATOM 713 C CA . ARG A 1 94 ? -14.743 0.016 19.773 1.00 95.25 94 ARG A CA 1
ATOM 714 C C . ARG A 1 94 ? -15.697 0.911 20.560 1.00 95.25 94 ARG A C 1
ATOM 716 O O . ARG A 1 94 ? -15.940 0.650 21.734 1.00 95.25 94 ARG A O 1
ATOM 723 N N . ASP A 1 95 ? -16.221 1.958 19.934 1.00 95.44 95 ASP A N 1
ATOM 724 C CA . ASP A 1 95 ? -17.102 2.913 20.605 1.00 95.44 95 ASP A CA 1
ATOM 725 C C . ASP A 1 95 ? -18.440 2.264 20.982 1.00 95.44 95 ASP A C 1
ATOM 727 O O . ASP A 1 95 ? -18.915 2.446 22.102 1.00 95.44 95 ASP A O 1
ATOM 731 N N . ALA A 1 96 ? -18.999 1.426 20.105 1.00 94.81 96 ALA A N 1
ATOM 732 C CA . ALA A 1 96 ? -20.192 0.637 20.397 1.00 94.81 96 ALA A CA 1
ATOM 733 C C . ALA A 1 96 ? -19.971 -0.317 21.583 1.00 94.81 96 ALA A C 1
ATOM 735 O O . ALA A 1 96 ? -20.765 -0.319 22.521 1.00 94.81 96 ALA A O 1
ATOM 736 N N . LEU A 1 97 ? -18.858 -1.059 21.592 1.00 94.25 97 LEU A N 1
ATOM 737 C CA . LEU A 1 97 ? -18.491 -1.948 22.699 1.00 94.25 97 LEU A CA 1
ATOM 738 C C . LEU A 1 97 ? -18.260 -1.174 24.000 1.00 94.25 97 LEU A C 1
ATOM 740 O O . LEU A 1 97 ? -18.675 -1.615 25.067 1.00 94.25 97 LEU A O 1
ATOM 744 N N . SER A 1 98 ? -17.635 0.002 23.932 1.00 91.81 98 SER A N 1
ATOM 745 C CA . SER A 1 98 ? -17.446 0.856 25.106 1.00 91.81 98 SER A CA 1
ATOM 746 C C . SER A 1 98 ? -18.785 1.307 25.687 1.00 91.81 98 SER A C 1
ATOM 748 O O . SER A 1 98 ? -18.953 1.308 26.906 1.00 91.81 98 SER A O 1
ATOM 750 N N . LEU A 1 99 ? -19.743 1.682 24.837 1.00 93.44 99 LEU A N 1
ATOM 751 C CA . LEU A 1 99 ? -21.092 2.041 25.273 1.00 93.44 99 LEU A CA 1
ATOM 752 C C . LEU A 1 99 ? -21.826 0.837 25.869 1.00 93.44 99 LEU A C 1
ATOM 754 O O . LEU A 1 99 ? -22.487 0.971 26.899 1.00 93.44 99 LEU A O 1
ATOM 758 N N . GLU A 1 100 ? -21.675 -0.346 25.277 1.00 90.81 100 GLU A N 1
ATOM 759 C CA . GLU A 1 100 ? -22.266 -1.579 25.795 1.00 90.81 100 GLU A CA 1
ATOM 760 C C . GLU A 1 100 ? -21.705 -1.931 27.177 1.00 90.81 100 GLU A C 1
ATOM 762 O O . GLU A 1 100 ? -22.477 -2.143 28.115 1.00 90.81 100 GLU A O 1
ATOM 767 N N . VAL A 1 101 ? -20.381 -1.890 27.345 1.00 90.75 101 VAL A N 1
ATOM 768 C CA . VAL A 1 101 ? -19.714 -2.112 28.635 1.00 90.75 101 VAL A CA 1
ATOM 769 C C . VAL A 1 101 ? -20.150 -1.077 29.666 1.00 90.75 101 VAL A C 1
ATOM 771 O O . VAL A 1 101 ? -20.422 -1.445 30.803 1.00 90.75 101 VAL A O 1
ATOM 774 N N . GLN A 1 102 ? -20.279 0.199 29.298 1.00 88.44 102 GLN A N 1
ATOM 775 C CA . GLN A 1 102 ? -20.799 1.221 30.213 1.00 88.44 102 GLN A CA 1
ATOM 776 C C . GLN A 1 102 ? -22.262 0.962 30.594 1.00 88.44 102 GLN A C 1
ATOM 778 O O . GLN A 1 102 ? -22.639 1.149 31.751 1.00 88.44 102 GLN A O 1
ATOM 783 N N . SER A 1 103 ? -23.084 0.485 29.656 1.00 86.50 103 SER A N 1
ATOM 784 C CA . SER A 1 103 ? -24.477 0.127 29.934 1.00 86.50 103 SER A CA 1
ATOM 785 C C . SER A 1 103 ? -24.576 -1.065 30.895 1.00 86.50 103 SER A C 1
ATOM 787 O O . SER A 1 103 ? -25.383 -1.050 31.828 1.00 86.50 103 SER A O 1
ATOM 789 N N . LEU A 1 104 ? -23.730 -2.082 30.700 1.00 82.62 104 LEU A N 1
ATOM 790 C CA . LEU A 1 104 ? -23.650 -3.286 31.529 1.00 82.62 104 LEU A CA 1
ATOM 791 C C . LEU A 1 104 ? -23.040 -2.991 32.902 1.00 82.62 104 LEU A C 1
ATOM 793 O O . LEU A 1 104 ? -23.539 -3.478 33.909 1.00 82.62 104 LEU A O 1
ATOM 797 N N . GLY A 1 105 ? -22.013 -2.145 32.941 1.00 82.69 105 GLY A N 1
ATOM 798 C CA . GLY A 1 105 ? -21.308 -1.723 34.147 1.00 82.69 105 GLY A CA 1
ATOM 799 C C . GLY A 1 105 ? -22.020 -0.633 34.949 1.00 82.69 105 GLY A C 1
ATOM 800 O O . GLY A 1 105 ? -21.503 -0.192 35.975 1.00 82.69 105 GLY A O 1
ATOM 801 N N . SER A 1 106 ? -23.190 -0.168 34.504 1.00 86.00 106 SER A N 1
ATOM 802 C CA . SER A 1 106 ? -23.967 0.807 35.263 1.00 86.00 106 SER A CA 1
ATOM 803 C C . SER A 1 106 ? -24.369 0.214 36.619 1.00 86.00 106 SER A C 1
ATOM 805 O O . SER A 1 106 ? -24.879 -0.904 36.701 1.00 86.00 106 SER A O 1
ATOM 807 N N . ALA A 1 107 ? -24.146 0.971 37.699 1.00 77.31 107 ALA A N 1
ATOM 808 C CA . ALA A 1 107 ? -24.344 0.488 39.069 1.00 77.31 107 ALA A CA 1
ATOM 809 C C . ALA A 1 107 ? -25.751 -0.088 39.304 1.00 77.31 107 ALA A C 1
ATOM 811 O O . ALA A 1 107 ? -25.897 -1.072 40.020 1.00 77.31 107 ALA A O 1
ATOM 812 N N . ASN A 1 108 ? -26.763 0.485 38.643 1.00 81.44 108 ASN A N 1
ATOM 813 C CA . ASN A 1 108 ? -28.147 0.021 38.704 1.00 81.44 108 ASN A CA 1
ATOM 814 C C . ASN A 1 108 ? -28.334 -1.379 38.087 1.00 81.44 108 ASN A C 1
ATOM 816 O O . ASN A 1 108 ? -29.068 -2.211 38.614 1.00 81.44 108 ASN A O 1
ATOM 820 N N . ARG A 1 109 ? -27.648 -1.663 36.974 1.00 83.25 109 ARG A N 1
ATOM 821 C CA . ARG A 1 109 ? -27.732 -2.958 36.290 1.00 83.25 109 ARG A CA 1
ATOM 822 C C . ARG A 1 109 ? -26.935 -4.030 37.025 1.00 83.25 109 ARG A C 1
ATOM 824 O O . ARG A 1 109 ? -27.407 -5.154 37.141 1.00 83.25 109 ARG A O 1
ATOM 831 N N . ILE A 1 110 ? -25.785 -3.656 37.592 1.00 84.19 110 ILE A N 1
ATOM 832 C CA . ILE A 1 110 ? -25.006 -4.525 38.483 1.00 84.19 110 ILE A CA 1
ATOM 833 C C . ILE A 1 110 ? -25.823 -4.885 39.729 1.00 84.19 110 ILE A C 1
ATOM 835 O O . ILE A 1 110 ? -25.857 -6.053 40.103 1.00 84.19 110 ILE A O 1
ATOM 839 N N . SER A 1 111 ? -26.510 -3.921 40.357 1.00 82.69 111 SER A N 1
ATOM 840 C CA . SER A 1 111 ? -27.362 -4.217 41.515 1.00 82.69 111 SER A CA 1
ATOM 841 C C . SER A 1 111 ? -28.552 -5.103 41.157 1.00 82.69 111 SER A C 1
ATOM 843 O O . SER A 1 111 ? -28.829 -6.035 41.899 1.00 82.69 111 SER A O 1
ATOM 845 N N . ALA A 1 112 ? -29.209 -4.866 40.016 1.00 84.88 112 ALA A N 1
ATOM 846 C CA . ALA A 1 112 ? -30.320 -5.703 39.561 1.00 84.88 112 ALA A CA 1
ATOM 847 C C . ALA A 1 112 ? -29.872 -7.147 39.277 1.00 84.88 112 ALA A C 1
ATOM 849 O O . ALA A 1 112 ? -30.506 -8.091 39.734 1.00 84.88 112 ALA A O 1
ATOM 850 N N . TRP A 1 113 ? -28.732 -7.326 38.599 1.00 87.00 113 TRP A N 1
ATOM 851 C CA . TRP A 1 113 ? -28.135 -8.647 38.385 1.00 87.00 113 TRP A CA 1
ATOM 852 C C . TRP A 1 113 ? -27.759 -9.335 39.705 1.00 87.00 113 TRP A C 1
ATOM 854 O O . TRP A 1 113 ? -27.998 -10.528 39.873 1.00 87.00 113 TRP A O 1
ATOM 864 N N . ALA A 1 114 ? -27.187 -8.590 40.654 1.00 85.44 114 ALA A N 1
ATOM 865 C CA . ALA A 1 114 ? -26.826 -9.124 41.963 1.00 85.44 114 ALA A CA 1
ATOM 866 C C . ALA A 1 114 ? -28.069 -9.580 42.749 1.00 85.44 114 ALA A C 1
ATOM 868 O O . ALA A 1 114 ? -28.044 -10.649 43.355 1.00 85.44 114 ALA A O 1
ATOM 869 N N . GLU A 1 115 ? -29.162 -8.814 42.695 1.00 86.31 115 GLU A N 1
ATOM 870 C CA . GLU A 1 115 ? -30.449 -9.173 43.303 1.00 86.31 115 GLU A CA 1
ATOM 871 C C . GLU A 1 115 ? -31.060 -10.429 42.649 1.00 86.31 115 GLU A C 1
ATOM 873 O O . GLU A 1 115 ? -31.465 -11.346 43.363 1.00 86.31 115 GLU A O 1
ATOM 878 N N . GLU A 1 116 ? -31.054 -10.534 41.313 1.00 88.38 116 GLU A N 1
ATOM 879 C CA . GLU A 1 116 ? -31.503 -11.736 40.582 1.00 88.38 116 GLU A CA 1
ATOM 880 C C . GLU A 1 116 ? -30.659 -12.979 40.907 1.00 88.38 116 GLU A C 1
ATOM 882 O O . GLU A 1 116 ? -31.188 -14.085 41.017 1.00 88.38 116 GLU A O 1
ATOM 887 N N . ALA A 1 117 ? -29.351 -12.807 41.111 1.00 88.06 117 ALA A N 1
ATOM 888 C CA . ALA A 1 117 ? -28.435 -13.871 41.517 1.00 88.06 117 ALA A CA 1
ATOM 889 C C . ALA A 1 117 ? -28.555 -14.252 43.009 1.00 88.06 117 ALA A C 1
ATOM 891 O O . ALA A 1 117 ? -27.809 -15.112 43.485 1.00 88.06 117 ALA A O 1
ATOM 892 N N . GLY A 1 118 ? -29.466 -13.623 43.761 1.00 85.25 118 GLY A N 1
ATOM 893 C CA . GLY A 1 118 ? -29.678 -13.884 45.186 1.00 85.25 118 GLY A CA 1
ATOM 894 C C . GLY A 1 118 ? -28.590 -13.310 46.099 1.00 85.25 118 GLY A C 1
ATOM 895 O O . GLY A 1 118 ? -28.466 -13.731 47.250 1.00 85.25 118 GLY A O 1
ATOM 896 N N . MET A 1 119 ? -27.785 -12.362 45.611 1.00 84.19 119 MET A N 1
ATOM 897 C CA . MET A 1 119 ? -26.798 -11.657 46.427 1.00 84.19 119 MET A CA 1
ATOM 898 C C . MET A 1 119 ? -27.477 -10.555 47.249 1.00 84.19 119 MET A C 1
ATOM 900 O O . MET A 1 119 ? -28.279 -9.771 46.747 1.00 84.19 119 MET A O 1
ATOM 904 N N . LEU A 1 120 ? -27.132 -10.472 48.535 1.00 75.44 120 LEU A N 1
ATOM 905 C CA . LEU A 1 120 ? -27.650 -9.446 49.441 1.00 75.44 120 LEU A CA 1
ATOM 906 C C . LEU A 1 120 ? -26.917 -8.118 49.230 1.00 75.44 120 LEU A C 1
ATOM 908 O O . LEU A 1 120 ? -25.686 -8.079 49.147 1.00 75.44 120 LEU A O 1
ATOM 912 N N . ARG A 1 121 ? -27.662 -7.007 49.213 1.00 72.56 121 ARG A N 1
ATOM 913 C CA . ARG A 1 121 ? -27.062 -5.668 49.200 1.00 72.56 121 ARG A CA 1
ATOM 914 C C . ARG A 1 121 ? -26.244 -5.480 50.474 1.00 72.56 121 ARG A C 1
ATOM 916 O O . ARG A 1 121 ? -26.704 -5.803 51.566 1.00 72.56 121 ARG A O 1
ATOM 923 N N . PHE A 1 122 ? -25.063 -4.875 50.361 1.00 69.00 122 PHE A N 1
ATOM 924 C CA . PHE A 1 122 ? -24.222 -4.558 51.525 1.00 69.00 122 PHE A CA 1
ATOM 925 C C . PHE A 1 122 ? -24.968 -3.738 52.594 1.00 69.00 122 PHE A C 1
ATOM 927 O O . PHE A 1 122 ? -24.703 -3.899 53.783 1.00 69.00 122 PHE A O 1
ATOM 934 N N . ALA A 1 123 ? -25.915 -2.892 52.175 1.00 70.62 123 ALA A N 1
ATOM 935 C CA . ALA A 1 123 ? -26.758 -2.099 53.069 1.00 70.62 123 ALA A CA 1
ATOM 936 C C . ALA A 1 123 ? -27.769 -2.943 53.871 1.00 70.62 123 ALA A C 1
ATOM 938 O O . ALA A 1 123 ? -28.040 -2.609 55.021 1.00 70.62 123 ALA A O 1
ATOM 939 N N . ASP A 1 124 ? -28.269 -4.035 53.285 1.00 66.56 124 ASP A N 1
ATOM 940 C CA . ASP A 1 124 ? -29.254 -4.939 53.898 1.00 66.56 124 ASP A CA 1
ATOM 941 C C . ASP A 1 124 ? -28.597 -6.144 54.579 1.00 66.56 124 ASP A C 1
ATOM 943 O O . ASP A 1 124 ? -29.240 -6.877 55.334 1.00 66.56 124 ASP A O 1
ATOM 947 N N . SER A 1 125 ? -27.296 -6.352 54.351 1.00 65.00 125 SER A N 1
ATOM 948 C CA . SER A 1 125 ? -26.526 -7.283 55.159 1.00 65.00 125 SER A CA 1
ATOM 949 C C . SER A 1 125 ? -26.559 -6.786 56.604 1.00 65.00 125 SER A C 1
ATOM 951 O O . SER A 1 125 ? -26.089 -5.690 56.924 1.00 65.00 125 SER A O 1
ATOM 953 N N . LEU A 1 126 ? -27.160 -7.584 57.492 1.00 58.22 126 LEU A N 1
ATOM 954 C CA . LEU A 1 126 ? -27.022 -7.406 58.931 1.00 58.22 126 LEU A CA 1
ATOM 955 C C . LEU A 1 126 ? -25.529 -7.228 59.191 1.00 58.22 126 LEU A C 1
ATOM 957 O O . LEU A 1 126 ? -24.764 -8.154 58.917 1.00 58.22 126 LEU A O 1
ATOM 961 N N . LYS A 1 127 ? -25.126 -6.048 59.687 1.00 54.22 127 LYS A N 1
ATOM 962 C CA . LYS A 1 127 ? -23.784 -5.774 60.217 1.00 54.22 127 LYS A CA 1
ATOM 963 C C . LYS A 1 127 ? -23.532 -6.715 61.396 1.00 54.22 127 LYS A C 1
ATOM 965 O O . LYS A 1 127 ? -23.488 -6.301 62.547 1.00 54.22 127 LYS A O 1
ATOM 970 N N . ARG A 1 128 ? -23.380 -8.009 61.130 1.00 51.94 128 ARG A N 1
ATOM 971 C CA . ARG A 1 128 ? -22.581 -8.877 61.964 1.00 51.94 128 ARG A CA 1
ATOM 972 C C . ARG A 1 128 ? -21.180 -8.377 61.710 1.00 51.94 128 ARG A C 1
ATOM 974 O O . ARG A 1 128 ? -20.601 -8.630 60.659 1.00 51.94 128 ARG A O 1
ATOM 981 N N . SER A 1 129 ? -20.684 -7.594 62.658 1.00 55.00 129 SER A N 1
ATOM 982 C CA . SER A 1 129 ? -19.269 -7.555 62.972 1.00 55.00 129 SER A CA 1
ATOM 983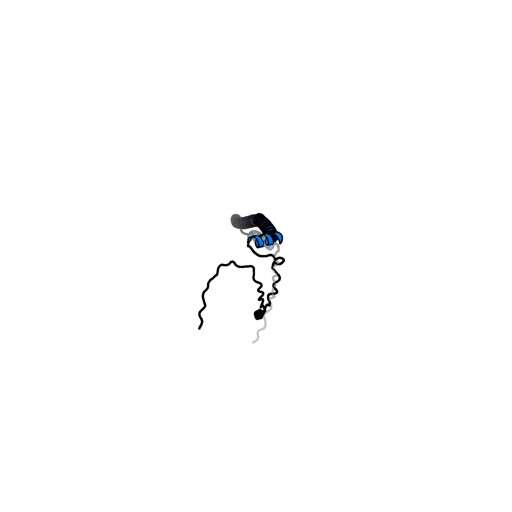 C C . SER A 1 129 ? -18.812 -9.006 63.086 1.00 55.00 129 SER A C 1
ATOM 985 O O . SER A 1 129 ? -18.919 -9.624 64.141 1.00 55.00 129 SER A O 1
ATOM 987 N N . ALA A 1 130 ? -18.426 -9.597 61.959 1.00 51.66 130 ALA A N 1
ATOM 988 C CA . ALA A 1 130 ? -17.623 -10.790 61.975 1.00 51.66 130 ALA A CA 1
ATOM 989 C C . ALA A 1 130 ? -16.325 -10.327 62.623 1.00 51.66 130 ALA A C 1
ATOM 991 O O . ALA A 1 130 ? -15.585 -9.532 62.040 1.00 51.66 130 ALA A O 1
ATOM 992 N N . GLU A 1 131 ? -16.107 -10.730 63.872 1.00 55.38 131 GLU A N 1
ATOM 993 C CA . GLU A 1 131 ? -14.770 -10.731 64.433 1.00 55.38 131 GLU A CA 1
ATOM 994 C C . GLU A 1 131 ? -13.927 -11.556 63.461 1.00 55.38 131 GLU A C 1
ATOM 996 O O . GLU A 1 131 ? -14.042 -12.779 63.397 1.00 55.38 131 GLU A O 1
ATOM 1001 N N . LEU A 1 132 ? -13.140 -10.876 62.624 1.00 54.12 132 LEU A N 1
ATOM 1002 C CA . LEU A 1 132 ? -12.086 -11.499 61.837 1.00 54.12 132 LEU A CA 1
ATOM 1003 C C . LEU A 1 132 ? -10.997 -11.925 62.824 1.00 54.12 132 LEU A C 1
ATOM 1005 O O . LEU A 1 132 ? -9.942 -11.304 62.928 1.00 54.12 132 LEU A O 1
ATOM 1009 N N . SER A 1 133 ? -11.275 -12.958 63.613 1.00 53.12 133 SER A N 1
ATOM 1010 C CA . SER A 1 133 ? -10.279 -13.587 64.457 1.00 53.12 133 SER A CA 1
ATOM 1011 C C . SER A 1 133 ? -9.328 -14.368 63.552 1.00 53.12 133 SER A C 1
ATOM 1013 O O . SER A 1 133 ? -9.630 -15.480 63.124 1.00 53.12 133 SER A O 1
ATOM 1015 N N . GLY A 1 134 ? -8.181 -13.763 63.251 1.00 56.25 134 GLY A N 1
ATOM 1016 C CA . GLY A 1 134 ? -6.945 -14.500 62.995 1.00 56.25 134 GLY A CA 1
ATOM 1017 C C . GLY A 1 134 ? -6.818 -15.223 61.657 1.00 56.25 134 GLY A C 1
ATOM 1018 O O . GLY A 1 134 ? -6.162 -16.259 61.615 1.00 56.25 134 GLY A O 1
ATOM 1019 N N . VAL A 1 135 ? -7.370 -14.700 60.558 1.00 57.19 135 VAL A N 1
ATOM 1020 C CA . VAL A 1 135 ? -6.822 -15.089 59.248 1.00 57.19 135 VAL A CA 1
ATOM 1021 C C . VAL A 1 135 ? -5.521 -14.317 59.071 1.00 57.19 135 VAL A C 1
ATOM 1023 O O . VAL A 1 135 ? -5.529 -13.099 58.891 1.00 57.19 135 VAL A O 1
ATOM 1026 N N . GLU A 1 136 ? -4.409 -15.033 59.212 1.00 65.12 136 GLU A N 1
ATOM 1027 C CA . GLU A 1 136 ? -3.063 -14.532 58.966 1.00 65.12 136 GLU A CA 1
ATOM 1028 C C . GLU A 1 136 ? -3.029 -13.857 57.591 1.00 65.12 136 GLU A C 1
ATOM 1030 O O . GLU A 1 136 ? -3.434 -14.442 56.583 1.00 65.12 136 GLU A O 1
ATOM 1035 N N . ALA A 1 137 ? -2.634 -12.581 57.570 1.00 68.06 137 ALA A N 1
ATOM 1036 C CA . ALA A 1 137 ? -2.584 -11.813 56.339 1.00 68.06 137 ALA A CA 1
ATOM 1037 C C . ALA A 1 137 ? -1.680 -12.556 55.341 1.00 68.06 137 ALA A C 1
ATOM 1039 O O . ALA A 1 137 ? -0.536 -12.864 55.694 1.00 68.06 137 ALA A O 1
ATOM 1040 N N . PRO A 1 138 ? -2.155 -12.862 54.119 1.00 70.38 138 PRO A N 1
ATOM 1041 C CA . PRO A 1 138 ? -1.320 -13.527 53.136 1.00 70.38 138 PRO A CA 1
ATOM 1042 C C . PRO A 1 138 ? -0.078 -12.672 52.910 1.00 70.38 138 PRO A C 1
ATOM 1044 O O . PRO A 1 138 ? -0.175 -11.465 52.670 1.00 70.38 138 PRO A O 1
ATOM 1047 N N . THR A 1 139 ? 1.091 -13.299 53.046 1.00 77.50 139 THR A N 1
ATOM 1048 C CA . THR A 1 139 ? 2.378 -12.632 52.866 1.00 77.50 139 THR A CA 1
ATOM 1049 C C . THR A 1 139 ? 2.365 -11.911 51.518 1.00 77.50 139 THR A C 1
ATOM 1051 O O . THR A 1 139 ? 2.053 -12.546 50.504 1.00 77.50 139 THR A O 1
ATOM 1054 N N . PRO A 1 140 ? 2.653 -10.596 51.478 1.00 76.81 140 PRO A N 1
ATOM 1055 C CA . PRO A 1 140 ? 2.645 -9.861 50.227 1.00 76.81 140 PRO A CA 1
ATOM 1056 C C . PRO A 1 140 ? 3.614 -10.539 49.251 1.00 76.81 140 PRO A C 1
ATOM 1058 O O . PRO A 1 140 ? 4.731 -10.889 49.652 1.00 76.81 140 PRO A O 1
ATOM 1061 N N . PRO A 1 141 ? 3.205 -10.765 47.989 1.00 77.69 141 PRO A N 1
ATOM 1062 C CA . PRO A 1 141 ? 4.082 -11.369 47.003 1.00 77.69 141 PRO A CA 1
ATOM 1063 C C . PRO A 1 141 ? 5.344 -10.517 46.877 1.00 77.69 141 PRO A C 1
ATOM 1065 O O . PRO A 1 141 ? 5.275 -9.284 46.859 1.00 77.69 141 PRO A O 1
ATOM 1068 N N . ALA A 1 142 ? 6.497 -11.186 46.832 1.00 82.06 142 ALA A N 1
ATOM 1069 C CA . ALA A 1 142 ? 7.784 -10.520 46.724 1.00 82.06 142 ALA A CA 1
ATOM 1070 C C . ALA A 1 142 ? 7.770 -9.532 45.542 1.00 82.06 142 ALA A C 1
ATOM 1072 O O . ALA A 1 142 ? 7.213 -9.857 44.485 1.00 82.06 142 ALA A O 1
ATOM 1073 N N . PRO A 1 143 ? 8.361 -8.333 45.702 1.00 82.06 143 PRO A N 1
ATOM 1074 C CA . PRO A 1 143 ? 8.401 -7.356 44.628 1.00 82.06 143 PRO A CA 1
ATOM 1075 C C . PRO A 1 143 ? 9.058 -7.986 43.392 1.00 82.06 143 PRO A C 1
ATOM 1077 O O . PRO A 1 143 ? 10.080 -8.671 43.529 1.00 82.06 143 PRO A O 1
ATOM 1080 N N . PRO A 1 144 ? 8.485 -7.792 42.191 1.00 81.00 144 PRO A N 1
ATOM 1081 C CA . PRO A 1 144 ? 9.047 -8.365 40.983 1.00 81.00 144 PRO A CA 1
ATOM 1082 C C . PRO A 1 144 ? 10.477 -7.844 40.774 1.00 81.00 144 PRO A C 1
ATOM 1084 O O . PRO A 1 144 ? 10.763 -6.680 41.079 1.00 81.00 144 PRO A O 1
ATOM 1087 N N . PRO A 1 145 ? 11.391 -8.684 40.253 1.00 83.00 145 PRO A N 1
ATOM 1088 C CA . PRO A 1 145 ? 12.742 -8.245 39.938 1.00 83.00 145 PRO A CA 1
ATOM 1089 C C . PRO A 1 145 ? 12.695 -7.078 38.937 1.00 83.00 145 PRO A C 1
ATOM 1091 O O . PRO A 1 145 ? 11.786 -7.019 38.103 1.00 83.00 145 PRO A O 1
ATOM 1094 N N . PRO A 1 146 ? 13.665 -6.147 38.992 1.00 80.56 146 PRO A N 1
ATOM 1095 C CA . PRO A 1 146 ? 13.670 -4.976 38.128 1.00 80.56 146 PRO A CA 1
ATOM 1096 C C . PRO A 1 146 ? 13.619 -5.395 36.657 1.0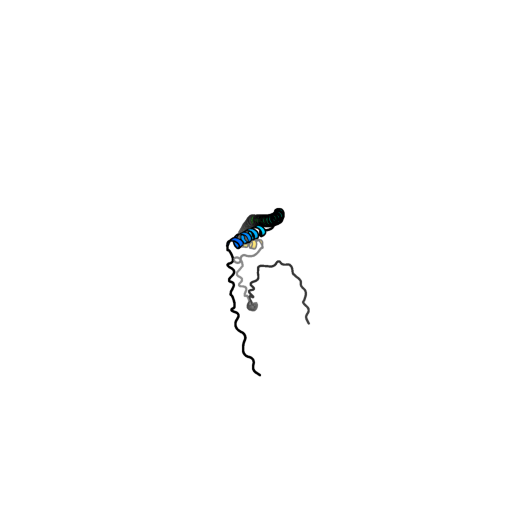0 80.56 146 PRO A C 1
ATOM 1098 O O . PRO A 1 146 ? 14.470 -6.148 36.174 1.00 80.56 146 PRO A O 1
ATOM 1101 N N . LEU A 1 147 ? 12.602 -4.890 35.954 1.00 77.12 147 LEU A N 1
ATOM 1102 C CA . LEU A 1 147 ? 12.371 -5.137 34.538 1.00 77.12 147 LEU A CA 1
ATOM 1103 C C . LEU A 1 147 ? 13.564 -4.605 33.730 1.00 77.12 147 LEU A C 1
ATOM 1105 O O . LEU A 1 147 ? 13.714 -3.400 33.528 1.00 77.12 147 LEU A O 1
ATOM 1109 N N . LYS A 1 148 ? 14.427 -5.508 33.255 1.00 72.81 148 LYS A N 1
ATOM 1110 C CA . LYS A 1 148 ? 15.512 -5.164 32.329 1.00 72.81 148 LYS A CA 1
ATOM 1111 C C . LYS A 1 148 ? 14.927 -4.974 30.931 1.00 72.81 148 LYS A C 1
ATOM 1113 O O . LYS A 1 148 ? 14.833 -5.918 30.153 1.00 72.81 148 LYS A O 1
ATOM 1118 N N . LEU A 1 149 ? 14.521 -3.745 30.622 1.00 70.12 149 LEU A N 1
ATOM 1119 C CA . LEU A 1 149 ? 14.092 -3.363 29.279 1.00 70.12 149 LEU A CA 1
ATOM 1120 C C . LEU A 1 149 ? 15.302 -3.355 28.338 1.00 70.12 149 LEU A C 1
ATOM 1122 O O . LEU A 1 149 ? 16.170 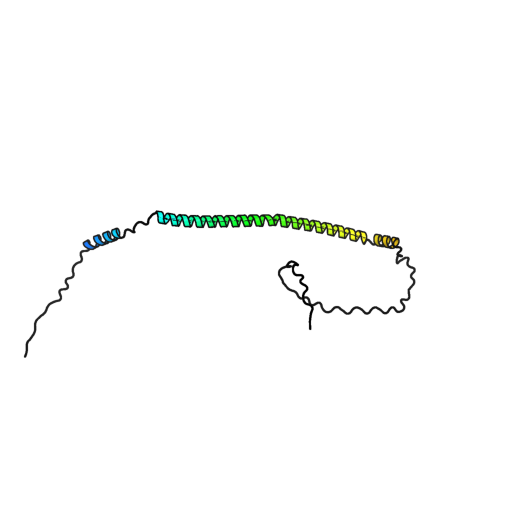-2.485 28.422 1.00 70.12 149 LEU A O 1
ATOM 1126 N N . ARG A 1 150 ? 15.358 -4.331 27.428 1.00 60.34 150 ARG A N 1
ATOM 1127 C CA . ARG A 1 150 ? 16.300 -4.328 26.308 1.00 60.34 150 ARG A CA 1
ATOM 1128 C C . ARG A 1 150 ? 15.629 -3.651 25.118 1.00 60.34 150 ARG A C 1
ATOM 1130 O O . ARG A 1 150 ? 14.887 -4.281 24.374 1.00 60.34 150 ARG A O 1
ATOM 1137 N N . TRP A 1 151 ? 15.891 -2.361 24.950 1.00 65.25 151 TRP A N 1
ATOM 1138 C CA . TRP A 1 151 ? 15.468 -1.627 23.763 1.00 65.25 151 TRP A CA 1
ATOM 1139 C C . TRP A 1 151 ? 16.336 -2.056 22.578 1.00 65.25 151 TRP A C 1
ATOM 1141 O O . TRP A 1 151 ? 17.526 -1.746 22.538 1.00 65.25 151 TRP A O 1
ATOM 1151 N N . GLN A 1 152 ? 15.753 -2.792 21.631 1.00 70.62 152 GLN A N 1
ATOM 1152 C CA . GLN A 1 152 ? 16.370 -3.039 20.331 1.00 70.62 152 GLN A CA 1
ATOM 1153 C C . GLN A 1 152 ? 15.654 -2.198 19.277 1.00 70.62 152 GLN A C 1
ATOM 1155 O O . GLN A 1 152 ? 14.448 -2.324 19.077 1.00 70.62 152 GLN A O 1
ATOM 1160 N N . TRP A 1 153 ? 16.404 -1.332 18.604 1.00 54.97 153 TRP A N 1
ATOM 1161 C CA . TRP A 1 153 ? 15.941 -0.697 17.379 1.00 54.97 153 TRP A CA 1
ATOM 1162 C C . TRP A 1 153 ? 16.204 -1.675 16.238 1.00 54.97 153 TRP A C 1
ATOM 1164 O O . TRP A 1 153 ? 17.319 -1.769 15.733 1.00 54.97 153 TRP A O 1
ATOM 1174 N N . GLY A 1 154 ? 15.187 -2.463 15.898 1.00 56.66 154 GLY A N 1
ATOM 1175 C CA . GLY A 1 154 ? 15.151 -3.260 14.676 1.00 56.66 154 GLY A CA 1
ATOM 1176 C C . GLY A 1 154 ? 14.151 -2.655 13.687 1.00 56.66 154 GLY A C 1
ATOM 1177 O O . GLY A 1 154 ? 13.199 -2.001 14.126 1.00 56.66 154 GLY A O 1
ATOM 1178 N N . PRO A 1 155 ? 14.336 -2.843 12.367 1.00 60.53 155 PRO A N 1
ATOM 1179 C CA . PRO A 1 155 ? 13.272 -2.569 11.405 1.00 60.53 155 PRO A CA 1
ATOM 1180 C C . PRO A 1 155 ? 12.039 -3.411 11.779 1.00 60.53 155 PRO A C 1
ATOM 1182 O O . PRO A 1 155 ? 12.195 -4.489 12.349 1.00 60.53 155 PRO A O 1
ATOM 1185 N N . GLY A 1 156 ? 10.841 -2.869 11.534 1.00 59.44 156 GLY A N 1
ATOM 1186 C CA . GLY A 1 156 ? 9.543 -3.368 12.017 1.00 59.44 156 GLY A CA 1
ATOM 1187 C C . GLY A 1 156 ? 9.280 -4.874 11.840 1.00 59.44 156 GLY A C 1
ATOM 1188 O O . GLY A 1 156 ? 10.024 -5.561 11.146 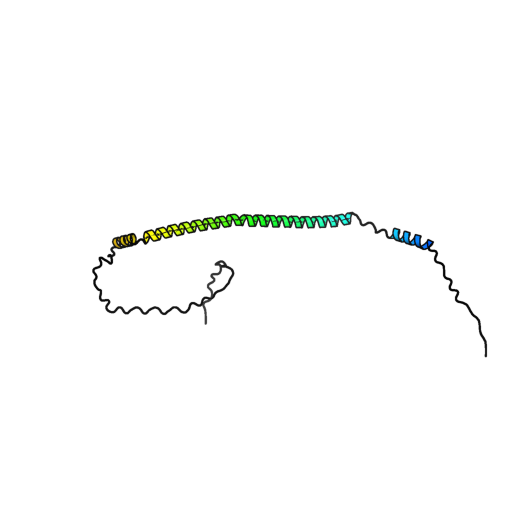1.00 59.44 156 GLY A O 1
ATOM 1189 N N . PRO A 1 157 ? 8.226 -5.400 12.490 1.00 58.94 157 PRO A N 1
ATOM 1190 C CA . PRO A 1 157 ? 8.056 -6.830 12.733 1.00 58.94 157 PRO A CA 1
ATOM 1191 C C . PRO A 1 157 ? 8.160 -7.647 11.443 1.00 58.94 157 PRO A C 1
ATOM 1193 O O . PRO A 1 157 ? 7.297 -7.569 10.569 1.00 58.94 157 PRO A O 1
ATOM 1196 N N . ALA A 1 158 ? 9.223 -8.448 11.361 1.00 54.34 158 ALA A N 1
ATOM 1197 C CA . ALA A 1 158 ? 9.259 -9.597 10.480 1.00 54.34 158 ALA A CA 1
ATOM 1198 C C . ALA A 1 158 ? 8.158 -10.573 10.922 1.00 54.34 158 ALA A C 1
ATOM 1200 O O . ALA A 1 158 ? 7.939 -10.810 12.111 1.00 54.34 158 ALA A O 1
ATOM 1201 N N . THR A 1 159 ? 7.448 -11.068 9.922 1.00 50.66 159 THR A N 1
ATOM 1202 C CA . THR A 1 159 ? 6.401 -12.089 9.933 1.00 50.66 159 THR A CA 1
ATOM 1203 C C . THR A 1 159 ? 6.684 -13.280 10.865 1.00 50.66 159 THR A C 1
ATOM 1205 O O . THR A 1 159 ? 7.833 -13.707 10.972 1.00 50.66 159 THR A O 1
ATOM 1208 N N . PRO A 1 160 ? 5.650 -13.871 11.497 1.00 53.06 160 PRO A N 1
ATOM 1209 C CA . PRO A 1 160 ? 5.785 -15.066 12.322 1.00 53.06 160 PRO A CA 1
ATOM 1210 C C . PRO A 1 160 ? 5.860 -16.319 11.434 1.00 53.06 160 PRO A C 1
ATOM 1212 O O . PRO A 1 160 ? 4.905 -17.078 11.328 1.00 53.06 160 PRO A O 1
ATOM 1215 N N . GLU A 1 161 ? 7.000 -16.534 10.789 1.00 51.31 161 GLU A N 1
ATOM 1216 C CA . GLU A 1 161 ? 7.397 -17.838 10.247 1.00 51.31 161 GLU A CA 1
ATOM 1217 C C . GLU A 1 161 ? 8.821 -18.125 10.720 1.00 51.31 161 GLU A C 1
ATOM 1219 O O . GLU A 1 161 ? 9.767 -17.871 9.990 1.00 51.31 161 GLU A O 1
ATOM 1224 N N . ASP A 1 162 ? 8.976 -18.558 11.974 1.00 46.62 162 ASP A N 1
ATOM 1225 C CA . ASP A 1 162 ? 9.943 -19.604 12.353 1.00 46.62 162 ASP A CA 1
ATOM 1226 C C . ASP A 1 162 ? 9.741 -19.979 13.832 1.00 46.62 162 ASP A C 1
ATOM 1228 O O . ASP A 1 162 ? 10.502 -19.617 14.732 1.00 46.62 162 ASP A O 1
ATOM 1232 N N . SER A 1 163 ? 8.640 -20.672 14.114 1.00 50.47 163 SER A N 1
ATOM 1233 C CA . SER A 1 163 ? 8.452 -21.364 15.390 1.00 50.47 163 SER A CA 1
ATOM 1234 C C . SER A 1 163 ? 9.062 -22.760 15.268 1.00 50.47 163 SER A C 1
ATOM 1236 O O . SER A 1 163 ? 8.331 -23.738 15.138 1.00 50.47 163 SER A O 1
ATOM 1238 N N . SER A 1 164 ? 10.391 -22.855 15.292 1.00 44.50 164 SER A N 1
ATOM 1239 C CA . SER A 1 164 ? 11.110 -24.125 15.451 1.00 44.50 164 SER A CA 1
ATOM 1240 C C . SER A 1 164 ? 11.487 -24.329 16.927 1.00 44.50 164 SER A C 1
ATOM 1242 O O . SER A 1 164 ? 12.425 -23.688 17.409 1.00 44.50 164 SER A O 1
ATOM 1244 N N . PRO A 1 165 ? 10.793 -25.194 17.693 1.00 60.19 165 PRO A N 1
ATOM 1245 C CA . PRO A 1 165 ? 11.206 -25.563 19.038 1.00 60.19 165 PRO A CA 1
ATOM 1246 C C . PRO A 1 165 ? 12.142 -26.776 18.976 1.00 60.19 165 PRO A C 1
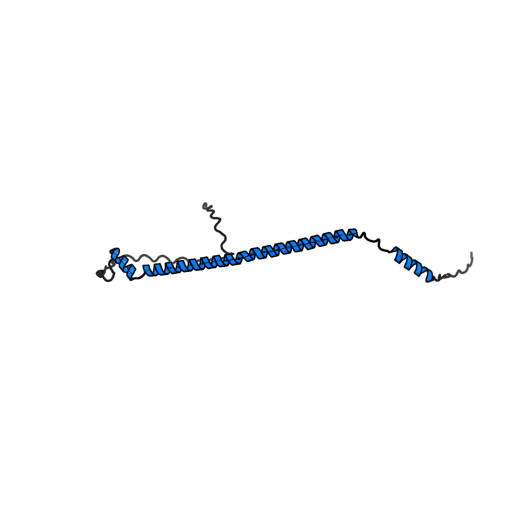ATOM 1248 O O . PRO A 1 165 ? 11.720 -27.908 19.177 1.00 60.19 165 PRO A O 1
ATOM 1251 N N . GLU A 1 166 ? 13.432 -26.556 18.739 1.00 50.47 166 GLU A N 1
ATOM 1252 C CA . GLU A 1 166 ? 14.436 -27.597 18.972 1.00 50.47 166 GLU A CA 1
ATOM 1253 C C . GLU A 1 166 ? 15.674 -27.017 19.651 1.00 50.47 166 GLU A C 1
ATOM 1255 O O . GLU A 1 166 ? 16.536 -26.410 19.019 1.00 50.47 166 GLU A O 1
ATOM 1260 N N . LYS A 1 167 ? 15.730 -27.223 20.973 1.00 47.88 167 LYS A N 1
ATOM 1261 C CA . LYS A 1 167 ? 16.875 -27.744 21.748 1.00 47.88 167 LYS A CA 1
ATOM 1262 C C . LYS A 1 167 ? 16.795 -27.282 23.203 1.00 47.88 167 LYS A C 1
ATOM 1264 O O . LYS A 1 167 ? 17.540 -26.427 23.667 1.00 47.88 167 LYS A O 1
ATOM 1269 N N . LEU A 1 168 ? 15.908 -27.936 23.944 1.00 52.62 168 LEU A N 1
ATOM 1270 C CA . LEU A 1 168 ? 16.275 -28.437 25.264 1.00 52.62 168 LEU A CA 1
ATOM 1271 C C . LEU A 1 168 ? 17.015 -29.752 25.019 1.00 52.62 168 LEU A C 1
ATOM 1273 O O . LEU A 1 168 ? 16.427 -30.627 24.400 1.00 52.62 168 LEU A O 1
ATOM 1277 N N . VAL A 1 169 ? 18.275 -29.852 25.440 1.00 54.25 169 VAL A N 1
ATOM 1278 C CA . VAL A 1 169 ? 18.912 -31.025 26.076 1.00 54.25 169 VAL A CA 1
ATOM 1279 C C . VAL A 1 169 ? 20.357 -30.614 26.387 1.00 54.25 169 VAL A C 1
ATOM 1281 O O . VAL A 1 169 ? 21.201 -30.506 25.498 1.00 54.25 169 VAL A O 1
ATOM 1284 N N . SER A 1 170 ? 20.596 -30.334 27.670 1.00 55.31 170 SER A N 1
ATOM 1285 C CA . SER A 1 170 ? 21.912 -30.366 28.321 1.00 55.31 170 SER A CA 1
ATOM 1286 C C . SER A 1 170 ? 22.451 -31.804 28.353 1.00 55.31 170 SER A C 1
ATOM 1288 O O . SER A 1 170 ? 21.676 -32.756 28.233 1.00 55.31 170 SER A O 1
ATOM 1290 N N . PRO A 1 171 ? 23.763 -31.980 28.537 1.00 64.50 171 PRO A N 1
ATOM 1291 C CA . PRO A 1 171 ? 24.253 -32.164 29.911 1.00 64.50 171 PRO A CA 1
ATOM 1292 C C . PRO A 1 171 ? 25.161 -31.035 30.408 1.00 64.50 171 PRO A C 1
ATOM 1294 O O . PRO A 1 171 ? 25.965 -30.508 29.608 1.00 64.50 171 PRO A O 1
#